Protein AF-A0A8T3STP4-F1 (afdb_monomer_lite)

Secondary structure (DSSP, 8-state):
---SGGGS-HHHHHHHHHHHHHHT----EEE-SSSTTSEEESS-TT-

Foldseek 3Di:
DDQEPVPDPPVVNVVQVVVCVVVVHHDQKDAPDDDPSNMHGNDDPPD

pLDDT: mean 96.98, std 2.54, range [83.56, 98.62]

Structure (mmCIF, N/CA/C/O backbone):
data_AF-A0A8T3STP4-F1
#
_entry.id   AF-A0A8T3STP4-F1
#
loop_
_atom_site.group_PDB
_atom_site.id
_atom_site.type_symbol
_atom_site.label_atom_id
_atom_site.label_alt_id
_atom_site.label_comp_id
_atom_site.label_asym_id
_atom_site.label_entity_id
_atom_site.label_seq_id
_atom_site.pdbx_PDB_ins_code
_atom_site.Cartn_x
_atom_site.Cartn_y
_atom_site.Cartn_z
_atom_site.occupancy
_atom_site.B_iso_or_equiv
_atom_site.auth_seq_id
_atom_site.auth_comp_id
_atom_site.auth_asym_id
_atom_site.auth_atom_id
_atom_site.pdbx_PDB_model_num
ATOM 1 N N . ALA A 1 1 ? 5.964 5.063 -12.075 1.00 83.56 1 ALA A N 1
ATOM 2 C CA . ALA A 1 1 ? 5.224 4.649 -10.868 1.00 83.56 1 ALA A CA 1
ATOM 3 C C . ALA A 1 1 ? 3.738 4.827 -11.134 1.00 83.56 1 ALA A C 1
ATOM 5 O O . ALA A 1 1 ? 3.387 5.693 -11.929 1.00 83.56 1 ALA A O 1
ATOM 6 N N . VAL A 1 2 ? 2.905 3.983 -10.536 1.00 93.31 2 VAL A N 1
ATOM 7 C CA . VAL A 1 2 ? 1.455 3.960 -10.751 1.00 93.31 2 VAL A CA 1
ATOM 8 C C . VAL A 1 2 ? 0.783 4.819 -9.684 1.00 93.31 2 VAL A C 1
ATOM 10 O O .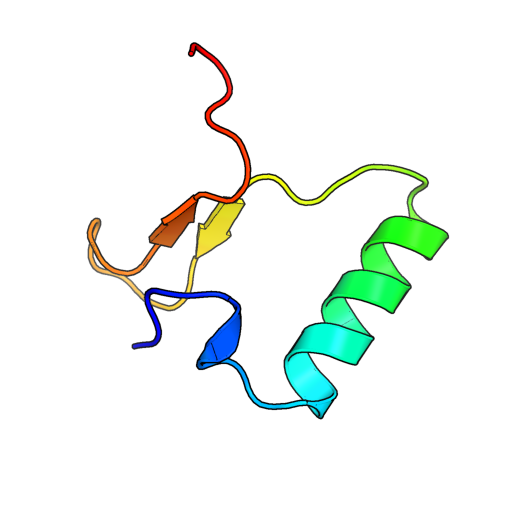 VAL A 1 2 ? 1.108 4.679 -8.512 1.00 93.31 2 VAL A O 1
ATOM 13 N N . THR A 1 3 ? -0.142 5.702 -10.055 1.00 95.31 3 THR A N 1
ATOM 14 C CA . THR A 1 3 ? -0.791 6.611 -9.085 1.00 95.31 3 THR A CA 1
ATOM 15 C C . THR A 1 3 ? -2.291 6.376 -8.951 1.00 95.31 3 THR A C 1
ATOM 17 O O . THR A 1 3 ? -2.946 7.015 -8.127 1.00 95.31 3 THR A O 1
ATOM 20 N N . ARG A 1 4 ? -2.843 5.411 -9.698 1.00 95.75 4 ARG A N 1
ATOM 21 C CA . ARG A 1 4 ? -4.245 4.987 -9.607 1.00 95.75 4 ARG A CA 1
ATOM 22 C C . ARG A 1 4 ? -4.352 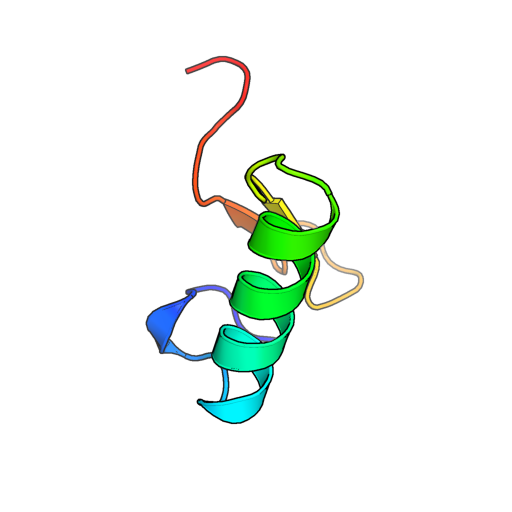3.477 -9.455 1.00 95.75 4 ARG A C 1
ATOM 24 O O . ARG A 1 4 ? -3.633 2.727 -10.105 1.00 95.75 4 ARG A O 1
ATOM 31 N N . LEU A 1 5 ? -5.321 3.010 -8.669 1.00 96.06 5 LEU A N 1
ATOM 32 C CA . LEU A 1 5 ? -5.533 1.572 -8.454 1.00 96.06 5 LEU A CA 1
ATOM 33 C C . LEU A 1 5 ? -5.811 0.810 -9.768 1.00 96.06 5 LEU A C 1
ATOM 35 O O . LEU A 1 5 ? -5.350 -0.316 -9.954 1.00 96.06 5 LEU A O 1
ATOM 39 N N . SER A 1 6 ? -6.515 1.440 -10.713 1.00 96.69 6 SER A N 1
ATOM 40 C CA . SER A 1 6 ? -6.862 0.856 -12.018 1.00 96.69 6 SER A CA 1
ATOM 41 C C . SER A 1 6 ? -5.657 0.585 -12.924 1.00 96.69 6 SER A C 1
ATOM 43 O O . SER A 1 6 ? -5.735 -0.264 -13.806 1.00 96.69 6 SER A O 1
ATOM 45 N N . GLU A 1 7 ? -4.552 1.299 -12.717 1.00 97.31 7 GLU A N 1
ATOM 46 C CA . GLU A 1 7 ? -3.312 1.170 -13.493 1.00 97.31 7 GLU A CA 1
ATOM 47 C C . GLU A 1 7 ? -2.423 0.023 -12.982 1.00 97.31 7 GLU A C 1
ATOM 49 O O . GLU A 1 7 ? -1.470 -0.367 -13.658 1.00 97.31 7 GLU A O 1
ATOM 54 N N . LEU A 1 8 ? -2.719 -0.540 -11.802 1.00 97.69 8 LEU A N 1
ATOM 55 C CA . LEU A 1 8 ? -1.995 -1.703 -11.300 1.00 97.69 8 LEU A CA 1
ATOM 56 C C . LEU A 1 8 ? -2.237 -2.921 -12.205 1.00 97.69 8 LEU A C 1
ATOM 58 O O . LEU A 1 8 ? -3.345 -3.108 -12.708 1.00 97.69 8 LEU A O 1
ATOM 62 N N . PRO A 1 9 ? -1.251 -3.813 -12.380 1.00 98.19 9 PRO A N 1
ATOM 63 C CA . PRO A 1 9 ? -1.493 -5.110 -12.999 1.00 98.19 9 PRO A CA 1
ATOM 64 C C . PRO A 1 9 ? -2.567 -5.904 -12.243 1.00 98.19 9 PRO A C 1
ATOM 66 O O . PRO A 1 9 ? -2.677 -5.812 -11.020 1.00 98.19 9 PRO A O 1
ATOM 69 N N . ALA A 1 10 ? -3.323 -6.746 -12.951 1.00 98.06 10 ALA A N 1
ATOM 70 C CA . ALA A 1 10 ? -4.377 -7.559 -12.336 1.00 98.06 10 ALA A CA 1
ATOM 71 C C . ALA A 1 10 ? -3.860 -8.445 -11.190 1.00 98.06 10 ALA A C 1
ATOM 73 O O . ALA A 1 10 ? -4.496 -8.524 -10.144 1.00 98.06 10 ALA A O 1
ATOM 74 N N . ALA A 1 11 ? -2.673 -9.034 -11.356 1.00 98.44 11 ALA A N 1
ATOM 75 C CA . ALA A 1 11 ? -2.034 -9.840 -10.318 1.00 98.44 11 ALA A CA 1
ATOM 76 C C . ALA A 1 11 ? -1.677 -9.026 -9.061 1.00 98.44 11 ALA A C 1
ATOM 78 O O . ALA A 1 11 ? -1.783 -9.541 -7.954 1.00 98.44 11 ALA A O 1
ATOM 79 N N . ALA A 1 12 ? -1.295 -7.753 -9.218 1.00 98.31 12 ALA A N 1
ATOM 80 C CA . ALA A 1 12 ? -0.993 -6.884 -8.085 1.00 98.31 12 ALA A CA 1
ATOM 81 C C . ALA A 1 12 ? -2.262 -6.551 -7.291 1.00 98.31 12 ALA A C 1
ATOM 83 O O . ALA A 1 12 ? -2.239 -6.624 -6.070 1.00 98.31 12 ALA A O 1
ATOM 84 N N . ARG A 1 13 ? -3.382 -6.265 -7.971 1.00 98.12 13 ARG A N 1
ATOM 85 C CA . ARG A 1 13 ? -4.676 -6.060 -7.297 1.00 98.12 13 ARG A CA 1
ATOM 86 C C . ARG A 1 13 ? -5.118 -7.308 -6.533 1.00 98.12 13 ARG A C 1
ATOM 88 O O . ARG A 1 13 ? -5.371 -7.216 -5.344 1.00 98.12 13 ARG A O 1
ATOM 95 N N . ALA A 1 14 ? -5.063 -8.479 -7.171 1.00 98.56 14 ALA A N 1
ATOM 96 C CA . ALA A 1 14 ? -5.412 -9.743 -6.521 1.00 98.56 14 ALA A CA 1
ATOM 97 C C . ALA A 1 14 ? -4.532 -10.056 -5.293 1.00 98.56 14 ALA A C 1
ATOM 99 O O . ALA A 1 14 ? -4.997 -10.656 -4.325 1.00 98.56 14 ALA A O 1
ATOM 100 N N . TYR A 1 15 ? -3.256 -9.656 -5.316 1.00 98.62 15 TYR A N 1
ATOM 101 C CA . TYR A 1 15 ? -2.365 -9.784 -4.163 1.00 98.62 15 TYR A CA 1
ATOM 102 C C . TYR A 1 15 ? -2.785 -8.879 -2.996 1.00 98.62 15 TYR A C 1
ATOM 104 O O . TYR A 1 15 ? -2.787 -9.329 -1.851 1.00 98.62 15 TYR A O 1
ATOM 112 N N . LEU A 1 16 ? -3.172 -7.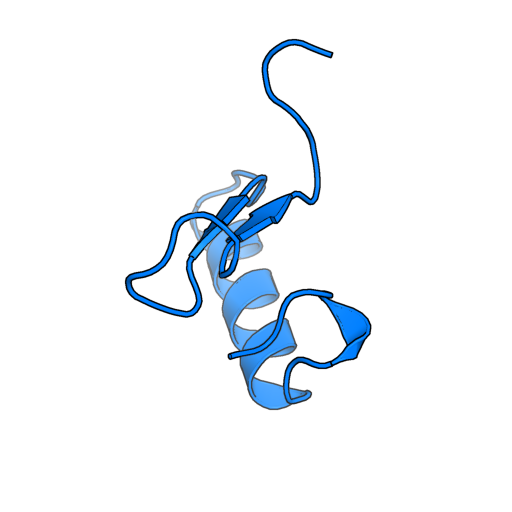632 -3.280 1.00 98.31 16 LEU A N 1
ATOM 113 C CA . LEU A 1 16 ? -3.689 -6.704 -2.271 1.00 98.31 16 LEU A CA 1
ATOM 114 C C . LEU A 1 16 ? -4.997 -7.233 -1.664 1.00 98.31 16 LEU A C 1
ATOM 116 O O . LEU A 1 16 ? -5.072 -7.348 -0.442 1.00 98.31 16 LEU A O 1
ATOM 120 N N . ASP A 1 17 ? -5.940 -7.684 -2.499 1.00 98.25 17 ASP A N 1
ATOM 121 C CA . ASP A 1 17 ? -7.209 -8.284 -2.054 1.00 98.25 17 ASP A CA 1
ATOM 122 C C . ASP A 1 17 ? -6.960 -9.482 -1.114 1.00 98.25 17 ASP A C 1
ATOM 124 O O . ASP A 1 17 ? -7.616 -9.664 -0.086 1.00 98.25 17 ASP A O 1
ATOM 128 N N . ARG A 1 18 ? -5.959 -10.314 -1.443 1.00 98.56 18 ARG A N 1
ATOM 129 C CA . ARG A 1 18 ? -5.568 -11.472 -0.629 1.00 98.56 18 ARG A CA 1
ATOM 130 C C . ARG A 1 18 ? -4.993 -11.073 0.729 1.00 98.56 18 ARG A C 1
ATOM 132 O O . ARG A 1 18 ? -5.198 -11.826 1.687 1.00 98.56 18 ARG A O 1
ATOM 139 N N . ILE A 1 19 ? -4.252 -9.965 0.804 1.00 98.56 19 ILE A N 1
ATOM 140 C CA . ILE A 1 19 ? -3.725 -9.425 2.063 1.00 98.56 19 ILE A CA 1
ATOM 141 C C . ILE A 1 19 ? -4.872 -8.893 2.910 1.00 98.56 19 ILE A C 1
ATOM 143 O O . ILE A 1 19 ? -4.984 -9.322 4.053 1.00 98.56 19 ILE A O 1
ATOM 147 N N . GLU A 1 20 ? -5.737 -8.035 2.362 1.00 98.50 20 GLU A N 1
ATOM 148 C CA . GLU A 1 20 ? -6.882 -7.468 3.091 1.00 98.50 20 GLU A CA 1
ATOM 149 C C . GLU A 1 20 ? -7.747 -8.564 3.718 1.00 98.50 20 GLU A C 1
ATOM 151 O O . GLU A 1 20 ? -8.065 -8.506 4.905 1.00 98.50 20 GLU A O 1
ATOM 156 N N . ALA A 1 21 ? -8.046 -9.617 2.949 1.00 98.62 21 ALA A N 1
ATOM 157 C CA . ALA A 1 21 ? -8.794 -10.771 3.439 1.00 98.62 21 ALA A CA 1
ATOM 158 C C . ALA A 1 21 ? -8.045 -11.573 4.519 1.00 98.62 21 ALA A C 1
ATOM 160 O O . ALA A 1 21 ? -8.674 -12.194 5.367 1.00 98.62 21 ALA A O 1
ATOM 161 N N . PHE A 1 22 ? -6.710 -11.601 4.484 1.00 98.62 22 PHE A N 1
ATOM 162 C CA . PHE A 1 22 ? -5.902 -12.334 5.462 1.00 98.62 22 PHE A CA 1
ATOM 163 C C . PHE A 1 22 ? -5.800 -11.618 6.805 1.00 98.62 22 PHE A C 1
ATOM 165 O O . PHE A 1 22 ? -5.834 -12.266 7.845 1.00 98.62 22 PHE A O 1
ATOM 172 N N . VAL A 1 23 ? -5.609 -10.299 6.765 1.00 98.50 23 VAL A N 1
ATOM 173 C CA . VAL A 1 23 ? -5.409 -9.472 7.963 1.00 98.50 23 VAL A CA 1
ATOM 174 C C . VAL A 1 23 ? -6.707 -8.841 8.466 1.00 98.50 23 VAL A C 1
ATOM 176 O O . VAL A 1 23 ? -6.677 -8.082 9.431 1.00 98.50 23 VAL A O 1
ATOM 179 N N . GLU A 1 24 ? -7.825 -9.109 7.786 1.00 98.38 24 GLU A N 1
ATOM 180 C CA . GLU A 1 24 ? -9.164 -8.589 8.094 1.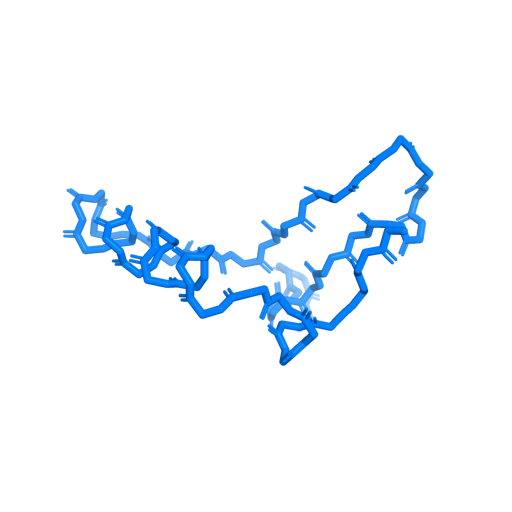00 98.38 24 GLU A CA 1
ATOM 181 C C . GLU A 1 24 ? -9.196 -7.056 8.231 1.00 98.38 24 GLU A C 1
ATOM 183 O O . GLU A 1 24 ? -9.944 -6.487 9.023 1.00 98.38 24 GLU A O 1
ATOM 188 N N . THR A 1 25 ? -8.345 -6.372 7.462 1.00 98.12 25 THR A N 1
ATOM 189 C CA . THR A 1 25 ? -8.103 -4.929 7.575 1.00 98.12 25 THR A CA 1
ATOM 190 C C . THR A 1 25 ? -7.936 -4.321 6.181 1.00 98.12 25 THR A C 1
ATOM 192 O O . THR A 1 25 ? -7.170 -4.871 5.386 1.00 98.12 25 THR A O 1
ATOM 195 N N . PRO A 1 26 ? -8.604 -3.192 5.872 1.00 97.88 26 PRO A N 1
ATOM 196 C CA . PRO A 1 26 ? -8.508 -2.563 4.560 1.00 97.88 26 PRO A CA 1
ATOM 197 C C . PRO A 1 26 ? -7.157 -1.874 4.327 1.00 97.88 26 PRO A C 1
ATOM 199 O O . PRO A 1 26 ? -6.538 -1.337 5.250 1.00 97.88 26 PRO A O 1
ATOM 202 N N . ILE A 1 27 ? -6.733 -1.828 3.068 1.00 98.19 27 ILE A N 1
ATOM 203 C CA . ILE A 1 27 ? -5.582 -1.061 2.597 1.00 98.19 27 ILE A CA 1
ATOM 204 C C . ILE A 1 27 ? -6.074 0.312 2.139 1.00 98.19 27 ILE A C 1
ATOM 206 O O . ILE A 1 27 ? -6.714 0.458 1.103 1.00 98.19 27 ILE A O 1
ATOM 210 N N . ASP A 1 28 ? -5.713 1.348 2.892 1.00 97.81 28 ASP A N 1
ATOM 211 C CA . ASP A 1 28 ? -6.129 2.725 2.593 1.00 97.81 28 ASP A CA 1
ATOM 212 C C . ASP A 1 28 ? -5.110 3.500 1.735 1.00 97.81 28 ASP A C 1
ATOM 214 O O . ASP A 1 28 ? -5.461 4.461 1.041 1.00 97.81 28 ASP A O 1
ATOM 218 N N . LEU A 1 29 ? -3.841 3.080 1.767 1.00 97.44 29 LEU A N 1
ATOM 219 C CA . LEU A 1 29 ? -2.702 3.749 1.135 1.00 97.44 29 LEU A CA 1
ATOM 220 C C . LEU A 1 29 ? -1.757 2.719 0.505 1.00 97.44 29 LEU A C 1
ATOM 222 O O . LEU A 1 29 ? -1.409 1.725 1.140 1.00 97.44 29 LEU A O 1
ATOM 226 N N . ILE A 1 30 ? -1.285 2.985 -0.716 1.00 98.00 30 ILE A N 1
ATOM 227 C CA . ILE A 1 30 ? -0.306 2.135 -1.415 1.00 98.00 30 ILE A CA 1
ATOM 228 C C . ILE A 1 30 ? 0.848 3.006 -1.916 1.00 98.00 30 ILE A C 1
ATOM 230 O O . ILE A 1 30 ? 0.663 3.821 -2.820 1.00 98.00 30 ILE A O 1
ATOM 234 N N . SER A 1 31 ? 2.051 2.817 -1.367 1.00 97.75 31 SER A N 1
ATOM 235 C CA . SER A 1 31 ? 3.269 3.430 -1.912 1.00 97.75 31 SER A CA 1
ATOM 236 C C . SER A 1 31 ? 3.787 2.617 -3.100 1.00 97.75 31 SER A C 1
ATOM 238 O O . SER A 1 31 ? 3.921 1.397 -3.025 1.00 97.75 31 SER A O 1
ATOM 240 N N . THR A 1 32 ? 4.070 3.295 -4.210 1.00 97.69 32 THR A N 1
ATOM 241 C CA . THR A 1 32 ? 4.533 2.695 -5.475 1.00 97.69 32 THR A CA 1
ATOM 242 C C . THR A 1 32 ? 5.906 3.215 -5.910 1.00 97.69 32 THR A C 1
ATOM 244 O O . THR A 1 32 ? 6.361 2.921 -7.019 1.00 97.69 32 THR A O 1
ATOM 247 N N . GLY A 1 33 ? 6.568 3.998 -5.056 1.00 97.12 33 GLY A N 1
ATOM 248 C CA . GLY A 1 33 ? 7.900 4.537 -5.300 1.00 97.12 33 GLY A CA 1
ATOM 249 C C . GLY A 1 33 ? 8.357 5.515 -4.212 1.00 97.12 33 GLY A C 1
ATOM 250 O O . GLY A 1 33 ? 7.699 5.668 -3.186 1.00 97.12 33 GLY A O 1
ATOM 251 N N . ALA A 1 34 ? 9.517 6.138 -4.422 1.00 97.50 34 ALA A N 1
ATOM 252 C CA . ALA A 1 34 ? 10.178 6.985 -3.426 1.00 97.50 34 ALA A CA 1
ATOM 253 C C . ALA A 1 34 ? 9.589 8.403 -3.328 1.00 97.50 34 ALA A C 1
ATOM 255 O O . ALA A 1 34 ? 9.662 9.030 -2.273 1.00 97.50 34 ALA A O 1
ATOM 256 N N . GLU A 1 35 ? 9.015 8.920 -4.416 1.00 97.81 35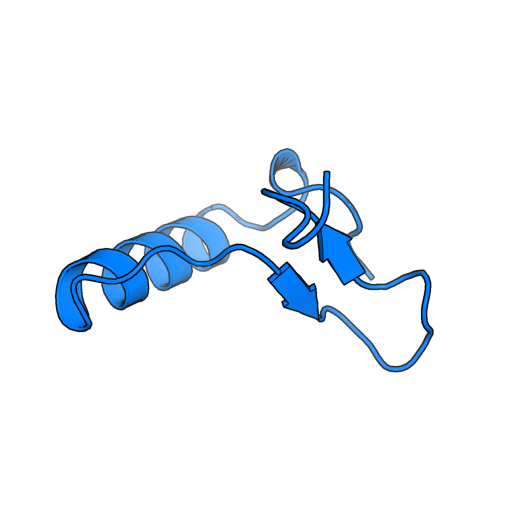 GLU A N 1
ATOM 257 C CA . GLU A 1 35 ? 8.493 10.286 -4.450 1.00 97.81 35 GLU A CA 1
ATOM 258 C C . GLU A 1 35 ? 7.121 10.385 -3.783 1.00 97.81 35 GLU A C 1
ATOM 260 O O . GLU A 1 35 ? 6.283 9.494 -3.918 1.00 97.81 35 GLU A O 1
ATOM 265 N N . ARG A 1 36 ? 6.819 11.527 -3.151 1.00 95.38 36 ARG A N 1
ATOM 266 C CA . ARG A 1 36 ? 5.543 11.735 -2.432 1.00 95.38 36 ARG A CA 1
ATOM 267 C C . ARG A 1 36 ? 4.312 11.457 -3.302 1.00 95.38 36 ARG A C 1
ATOM 269 O O . ARG A 1 36 ? 3.325 10.895 -2.839 1.00 95.38 36 ARG A O 1
ATOM 276 N N . GLN A 1 37 ? 4.372 11.864 -4.567 1.00 95.94 37 GLN A N 1
ATOM 277 C CA . GLN A 1 37 ? 3.282 11.710 -5.536 1.00 95.94 37 GLN A CA 1
ATOM 278 C C . GLN A 1 37 ? 3.086 10.255 -5.991 1.00 95.94 37 GLN A C 1
ATOM 280 O O . GLN A 1 37 ? 2.076 9.944 -6.611 1.00 95.94 37 GLN A O 1
ATOM 285 N N . GLN A 1 38 ? 4.023 9.357 -5.680 1.00 97.50 38 GLN A N 1
ATOM 286 C CA . GLN A 1 38 ? 3.973 7.935 -6.026 1.00 97.50 38 GLN A CA 1
ATOM 287 C C . GLN A 1 38 ? 3.216 7.135 -4.959 1.00 97.50 38 GLN A C 1
ATOM 289 O O . GLN A 1 38 ? 3.604 6.026 -4.603 1.00 97.50 38 GLN A O 1
ATOM 294 N N . THR A 1 39 ? 2.117 7.699 -4.460 1.00 97.19 39 THR A N 1
ATOM 295 C CA . THR A 1 39 ? 1.240 7.085 -3.461 1.00 97.19 39 THR A CA 1
ATOM 296 C C . THR A 1 39 ? -0.188 7.083 -3.990 1.00 97.19 39 THR A C 1
ATOM 298 O O . THR A 1 39 ? -0.706 8.128 -4.379 1.00 97.19 39 THR A O 1
ATOM 301 N N . ILE A 1 40 ? -0.832 5.919 -3.991 1.00 97.88 40 ILE A N 1
ATOM 302 C CA . ILE A 1 40 ? -2.260 5.778 -4.275 1.00 97.88 40 ILE A CA 1
ATOM 303 C C . ILE A 1 40 ? -3.007 5.964 -2.954 1.00 97.88 40 ILE A C 1
ATOM 305 O O . ILE A 1 40 ? -2.733 5.253 -1.987 1.00 97.88 40 ILE A O 1
ATOM 309 N N . VAL A 1 41 ? -3.949 6.905 -2.920 1.00 97.12 41 VAL A N 1
ATOM 310 C CA . VAL A 1 41 ? -4.831 7.139 -1.769 1.00 97.12 41 VAL A CA 1
ATOM 311 C C . VAL A 1 41 ? -6.206 6.569 -2.101 1.00 97.12 41 VAL A C 1
ATOM 313 O O . VAL A 1 41 ? -6.901 7.115 -2.956 1.00 97.12 41 VAL A O 1
ATOM 316 N N . ILE A 1 42 ? -6.581 5.460 -1.458 1.00 96.56 42 ILE A N 1
ATOM 317 C CA . ILE A 1 42 ? -7.904 4.832 -1.609 1.00 96.56 42 ILE A CA 1
ATOM 318 C C . ILE A 1 42 ? -8.892 5.516 -0.663 1.00 96.56 42 ILE A C 1
ATOM 320 O O . ILE A 1 42 ? -9.964 5.949 -1.082 1.00 96.56 42 ILE A O 1
ATOM 324 N N . ARG A 1 43 ? -8.488 5.674 0.602 1.00 97.00 43 ARG A N 1
ATOM 325 C CA . ARG A 1 43 ? -9.233 6.392 1.637 1.00 97.00 43 ARG A CA 1
ATOM 326 C C . ARG A 1 43 ? -8.271 7.274 2.420 1.00 97.00 43 ARG A C 1
ATOM 328 O O . ARG A 1 43 ? -7.245 6.811 2.907 1.00 97.00 43 ARG A O 1
ATOM 335 N N . HIS A 1 44 ? -8.586 8.561 2.529 1.00 95.88 44 HIS A N 1
ATOM 336 C CA . HIS A 1 44 ? -7.755 9.491 3.286 1.00 95.88 44 HIS A CA 1
ATOM 337 C C . HIS A 1 44 ? -8.083 9.382 4.789 1.00 95.88 44 HIS A C 1
ATOM 339 O O . HIS A 1 44 ? -9.244 9.576 5.144 1.00 95.88 44 HIS A O 1
ATOM 345 N N . PRO A 1 45 ? -7.108 9.127 5.686 1.00 95.62 45 PRO A N 1
ATOM 346 C CA . PRO A 1 45 ? -7.390 8.874 7.108 1.00 95.62 45 PRO A CA 1
ATOM 347 C C . PRO A 1 45 ? -8.015 10.042 7.892 1.00 95.62 45 PRO A C 1
ATOM 349 O O . PRO A 1 45 ? -8.540 9.831 8.979 1.00 95.62 45 PRO A O 1
ATOM 352 N N . PHE A 1 46 ? -7.929 11.268 7.365 1.00 96.88 46 PHE A N 1
ATOM 353 C CA . PHE A 1 46 ? -8.409 12.498 8.018 1.00 96.88 46 PHE A CA 1
ATOM 354 C C . PHE A 1 46 ? -9.437 13.288 7.189 1.00 96.88 46 PHE A C 1
ATOM 356 O O . PHE A 1 46 ? -9.614 14.478 7.440 1.00 96.88 46 PHE A O 1
ATOM 363 N N . ALA A 1 47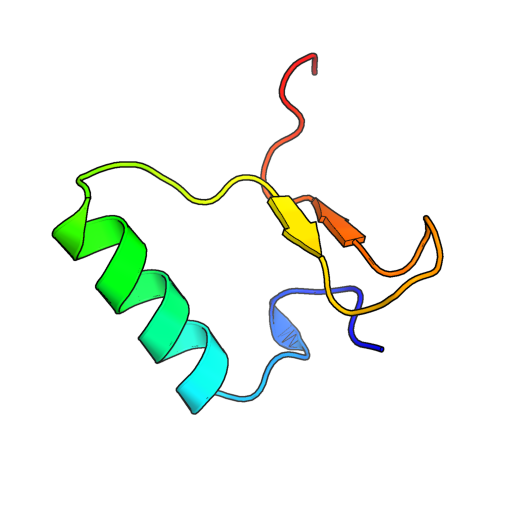 ? -10.007 12.686 6.140 1.00 89.56 47 ALA A N 1
ATOM 364 C CA . ALA A 1 47 ? -11.040 13.337 5.325 1.00 89.56 47 ALA A CA 1
ATOM 365 C C . ALA A 1 47 ? -12.446 13.119 5.895 1.00 89.56 47 ALA A C 1
ATOM 367 O O . ALA A 1 47 ? -12.639 12.110 6.609 1.00 89.56 47 ALA A O 1
#

Sequence (47 aa):
AVTRLSELPAAARAYLDRIEAFVETPIDLISTGAERQQTIVIRHPFA

Radius of gyration: 11.08 Å; chains: 1; bounding box: 21×26×22 Å